Protein AF-A0A1W2FEJ7-F1 (afdb_monomer_lite)

Structure (mmCIF, N/CA/C/O backbone):
data_AF-A0A1W2FEJ7-F1
#
_entry.id   AF-A0A1W2FEJ7-F1
#
loop_
_atom_site.group_PDB
_atom_site.id
_atom_site.type_symbol
_atom_site.label_atom_id
_atom_site.label_alt_id
_atom_site.label_comp_id
_atom_site.label_asym_id
_atom_site.label_entity_id
_atom_site.label_seq_id
_atom_site.pdbx_PDB_ins_code
_atom_site.Cartn_x
_atom_site.Cartn_y
_atom_site.Cartn_z
_atom_site.occupancy
_atom_site.B_iso_or_equiv
_atom_site.auth_seq_id
_atom_site.auth_comp_id
_atom_site.auth_asym_id
_atom_site.auth_atom_id
_atom_site.pdbx_PDB_model_num
ATOM 1 N N . MET A 1 1 ? -25.384 -7.260 26.866 1.00 66.31 1 MET A N 1
ATOM 2 C CA . MET A 1 1 ? -25.060 -7.193 25.425 1.00 66.31 1 MET A CA 1
ATOM 3 C C . MET A 1 1 ? -23.623 -6.713 25.323 1.00 66.31 1 MET A C 1
ATOM 5 O O . MET A 1 1 ? -23.308 -5.765 26.032 1.00 66.31 1 MET A O 1
ATOM 9 N N . LYS A 1 2 ? -22.738 -7.399 24.589 1.00 78.44 2 LYS A N 1
ATOM 10 C CA . LYS A 1 2 ? -21.331 -6.984 24.479 1.00 78.44 2 LYS A CA 1
ATOM 11 C C . LYS A 1 2 ? -21.176 -6.026 23.298 1.00 78.44 2 LYS A C 1
ATOM 13 O O . LYS A 1 2 ? -21.747 -6.269 22.242 1.00 78.44 2 LYS A O 1
ATOM 18 N N . TRP A 1 3 ? -20.366 -4.980 23.462 1.00 79.00 3 TRP A N 1
ATOM 19 C CA . TRP A 1 3 ? -20.063 -3.994 22.411 1.00 79.00 3 TRP A CA 1
ATOM 20 C C . TRP A 1 3 ? -19.454 -4.612 21.150 1.00 79.00 3 TRP A C 1
ATOM 22 O O . TRP A 1 3 ? -19.668 -4.136 20.042 1.00 79.00 3 TRP A O 1
ATOM 32 N N . GLN A 1 4 ? -18.734 -5.717 21.330 1.00 81.38 4 GLN A N 1
ATOM 33 C CA . GLN A 1 4 ? -18.060 -6.476 20.277 1.00 81.38 4 GLN A CA 1
ATOM 34 C C . GLN A 1 4 ? -19.035 -7.130 19.289 1.00 81.38 4 GLN A C 1
ATOM 36 O O . GLN A 1 4 ? -18.656 -7.369 18.149 1.00 81.38 4 GLN A O 1
ATOM 41 N N . ASP A 1 5 ? -20.273 -7.387 19.717 1.00 84.50 5 ASP A N 1
ATOM 42 C CA . ASP A 1 5 ? -21.282 -8.075 18.907 1.00 84.50 5 ASP A CA 1
ATOM 43 C C . ASP A 1 5 ? -22.117 -7.091 18.064 1.00 84.50 5 ASP A C 1
ATOM 45 O O . ASP A 1 5 ? -22.915 -7.514 17.231 1.00 84.50 5 ASP A O 1
ATOM 49 N N . LEU A 1 6 ? -21.959 -5.779 18.286 1.00 83.88 6 LEU A N 1
ATOM 50 C CA . LEU A 1 6 ? -22.685 -4.732 17.564 1.00 83.88 6 LEU A CA 1
ATOM 51 C C . LEU A 1 6 ? -21.996 -4.377 16.247 1.00 83.88 6 LEU A C 1
ATOM 53 O O . LEU A 1 6 ? -20.760 -4.304 16.175 1.00 83.88 6 LEU A O 1
ATOM 57 N N . THR A 1 7 ? -22.807 -4.076 15.229 1.00 85.88 7 THR A N 1
ATOM 58 C CA . THR A 1 7 ? -22.316 -3.446 13.996 1.00 85.88 7 THR A CA 1
ATOM 59 C C . THR A 1 7 ? -21.805 -2.036 14.282 1.00 85.88 7 THR A C 1
ATOM 61 O O . THR A 1 7 ? -22.106 -1.458 15.329 1.00 85.88 7 THR A O 1
ATOM 64 N N . ASP A 1 8 ? -21.015 -1.476 13.365 1.00 83.94 8 ASP A N 1
ATOM 65 C CA . ASP A 1 8 ? -20.497 -0.116 13.521 1.00 83.94 8 ASP A CA 1
ATOM 66 C C . ASP A 1 8 ? -21.644 0.898 13.618 1.00 83.94 8 ASP A C 1
ATOM 68 O O . ASP A 1 8 ? -21.655 1.686 14.562 1.00 83.94 8 ASP A O 1
ATOM 72 N N . GLU A 1 9 ? -22.669 0.827 12.753 1.00 81.56 9 GLU A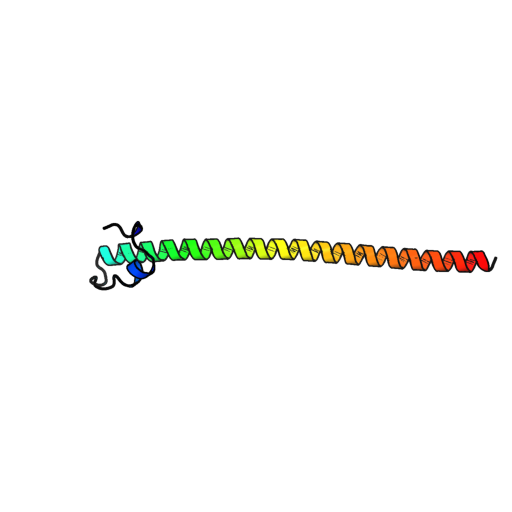 N 1
ATOM 73 C CA . GLU A 1 9 ? -23.826 1.730 12.868 1.00 81.56 9 GLU A CA 1
ATOM 74 C C . GLU A 1 9 ? -24.508 1.607 14.232 1.00 81.56 9 GLU A C 1
ATOM 76 O O . GLU A 1 9 ? -24.745 2.612 14.896 1.00 81.56 9 GLU A O 1
ATOM 81 N N . GLN A 1 10 ? -24.743 0.383 14.714 1.00 82.50 10 GLN A N 1
ATOM 82 C CA . GLN A 1 10 ? -25.383 0.167 16.012 1.00 82.50 10 GLN A CA 1
ATOM 83 C C . GLN A 1 10 ? -24.540 0.694 17.176 1.00 82.50 10 GLN A C 1
ATOM 85 O O . GLN A 1 10 ? -25.100 1.174 18.163 1.00 82.50 10 GLN A O 1
ATOM 90 N N . LEU A 1 11 ? -23.211 0.619 17.075 1.00 82.25 11 LEU A N 1
ATOM 91 C CA . LEU A 1 11 ? -22.274 1.133 18.073 1.00 82.25 11 LEU A CA 1
ATOM 92 C C . LEU A 1 11 ? -22.280 2.671 18.124 1.00 82.25 11 LEU A C 1
ATOM 94 O O . LEU A 1 11 ? -22.188 3.250 19.207 1.00 82.25 11 LEU A O 1
ATOM 98 N N . PHE A 1 12 ? -22.423 3.335 16.975 1.00 80.00 12 PHE A N 1
ATOM 99 C CA . PHE A 1 12 ? -22.514 4.796 16.896 1.00 80.00 12 PHE A CA 1
ATOM 100 C C . PHE A 1 12 ? -23.917 5.327 17.235 1.00 80.00 12 PHE A C 1
ATOM 102 O O . PHE A 1 12 ? -24.035 6.383 17.859 1.00 80.00 12 PHE A O 1
ATOM 109 N N . GLU A 1 13 ? -24.972 4.581 16.901 1.00 81.25 13 GLU A N 1
ATOM 110 C CA . GLU A 1 13 ? -26.371 4.949 17.155 1.00 81.25 13 GLU A CA 1
ATOM 111 C C . GLU A 1 13 ? -26.832 4.672 18.594 1.00 81.25 13 GLU A C 1
ATOM 113 O O . GLU A 1 13 ? -27.770 5.313 19.075 1.00 81.25 13 GLU A O 1
ATOM 118 N N . THR A 1 14 ? -26.167 3.775 19.335 1.00 70.62 14 THR A N 1
ATOM 119 C CA . THR A 1 14 ? -26.424 3.581 20.775 1.00 70.62 14 THR A CA 1
ATOM 120 C C . THR A 1 14 ? -25.883 4.770 21.580 1.00 70.62 14 THR A C 1
ATOM 122 O O . THR A 1 14 ? -24.837 4.698 22.214 1.00 70.62 14 THR A O 1
ATOM 125 N N . GLY A 1 15 ? -26.582 5.908 21.517 1.00 63.84 15 GLY 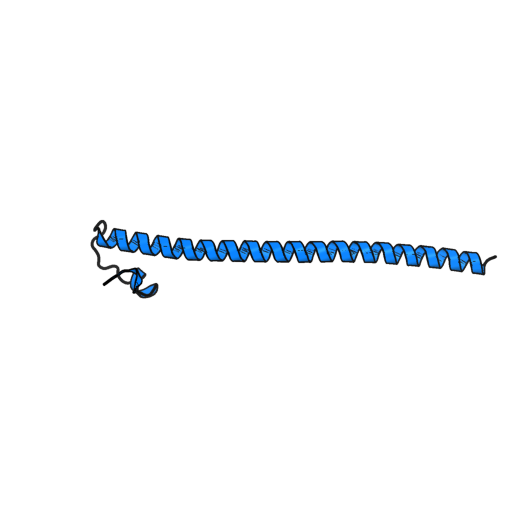A N 1
ATOM 126 C CA . GLY A 1 15 ? -26.193 7.201 22.101 1.00 63.84 15 GLY A CA 1
ATOM 127 C C . GLY A 1 15 ? -27.058 7.689 23.267 1.00 63.84 15 GLY A C 1
ATOM 128 O O . GLY A 1 15 ? -26.948 8.845 23.657 1.00 63.84 15 GLY A O 1
ATOM 129 N N . GLY A 1 16 ? -27.918 6.837 23.831 1.00 66.31 16 GLY A N 1
ATOM 130 C CA . GLY A 1 16 ? -28.816 7.191 24.944 1.00 66.31 16 GLY A CA 1
ATOM 131 C C . GLY A 1 16 ? -28.195 7.094 26.342 1.00 66.31 16 GLY A C 1
ATOM 132 O O . GLY A 1 16 ? -28.912 7.137 27.339 1.00 66.31 16 GLY A O 1
ATOM 133 N N . GLU A 1 17 ? -26.884 6.888 26.434 1.00 76.81 17 GLU A N 1
ATOM 134 C CA . GLU A 1 17 ? -26.189 6.663 27.700 1.00 76.81 17 GLU A CA 1
ATOM 135 C C . GLU A 1 17 ? -25.793 7.984 28.351 1.00 76.81 17 GLU A C 1
ATOM 137 O O . GLU A 1 17 ? -25.399 8.931 27.672 1.00 76.81 17 GLU A O 1
ATOM 142 N N . GLN A 1 18 ? -25.864 8.045 29.683 1.00 76.25 18 GLN A N 1
ATOM 143 C CA . GLN A 1 18 ? -25.435 9.236 30.404 1.00 76.25 18 GLN A CA 1
ATOM 144 C C . GLN A 1 18 ? -23.938 9.490 30.130 1.00 76.25 18 GLN A C 1
ATOM 146 O O . GLN A 1 18 ? -23.122 8.582 30.358 1.00 76.25 18 GLN A O 1
ATOM 151 N N . PRO A 1 19 ? -23.560 10.695 29.663 1.00 76.62 19 PRO A N 1
ATOM 152 C CA . PRO A 1 19 ? -22.165 11.049 29.433 1.00 76.62 19 PRO A CA 1
ATOM 153 C C . PRO A 1 19 ? -21.331 10.838 30.700 1.00 76.62 19 PRO A C 1
ATOM 155 O O . PRO A 1 19 ? -21.746 11.223 31.792 1.00 76.62 19 PRO A O 1
ATOM 158 N N . GLY A 1 20 ? -20.167 10.201 30.562 1.00 78.75 20 GLY A N 1
ATOM 159 C CA . GLY A 1 20 ? -19.277 9.897 31.689 1.00 78.75 20 GLY A CA 1
ATOM 160 C C . GLY A 1 20 ? -19.659 8.657 32.506 1.00 78.75 20 GLY A C 1
ATOM 161 O O . GLY A 1 20 ? -18.954 8.315 33.453 1.00 78.75 20 GLY A O 1
ATOM 162 N N . SER A 1 21 ? -20.732 7.949 32.143 1.00 85.00 21 SER A N 1
ATOM 163 C CA . SER A 1 21 ? -20.999 6.620 32.698 1.00 85.00 21 SER A CA 1
ATOM 164 C C . SER A 1 21 ? -19.948 5.606 32.232 1.00 85.00 21 SER A C 1
ATOM 166 O O . SER A 1 21 ? -19.378 5.723 31.145 1.00 85.00 21 SER A O 1
ATOM 168 N N . GLN A 1 22 ? -19.725 4.562 33.036 1.00 85.75 22 GLN A N 1
ATOM 169 C CA . GLN A 1 22 ? -18.810 3.464 32.695 1.00 85.75 22 GLN A CA 1
ATOM 170 C C . GLN A 1 22 ? -19.142 2.840 31.332 1.00 85.75 22 GLN A C 1
ATOM 172 O O . GLN A 1 22 ? -18.256 2.510 30.550 1.00 85.75 22 GLN A O 1
ATOM 177 N N . ARG A 1 23 ? -20.434 2.761 31.021 1.00 83.56 23 ARG A N 1
ATOM 178 C CA . ARG A 1 23 ? -20.951 2.209 29.777 1.00 83.56 23 ARG A CA 1
ATOM 179 C C . ARG A 1 23 ? -20.581 3.068 28.553 1.00 83.56 23 ARG A C 1
ATOM 181 O O . ARG A 1 23 ? -20.083 2.534 27.562 1.00 83.56 23 ARG A O 1
ATOM 188 N N . SER A 1 24 ? -20.656 4.395 28.693 1.00 84.06 24 SER A N 1
ATOM 189 C CA . SER A 1 24 ? -20.208 5.339 27.661 1.00 84.06 24 SER A CA 1
ATOM 190 C C . SER A 1 24 ? -18.703 5.232 27.407 1.00 84.06 24 SER A C 1
ATOM 192 O O . SER A 1 24 ? -18.268 5.366 26.263 1.00 84.06 24 SER A O 1
ATOM 194 N N . TYR A 1 25 ? -17.910 5.003 28.458 1.00 86.69 25 TYR A N 1
ATOM 195 C CA . TYR A 1 25 ? -16.460 4.840 28.342 1.00 86.69 25 TYR A CA 1
ATOM 196 C C . TYR A 1 25 ? -16.092 3.556 27.591 1.00 86.69 25 TYR A C 1
ATOM 198 O O . TYR A 1 25 ? -15.251 3.579 26.696 1.00 86.69 25 TYR A O 1
ATOM 206 N N . GLU A 1 26 ? -16.757 2.442 27.904 1.00 87.69 26 GLU A N 1
ATOM 207 C CA . GLU A 1 26 ? -16.553 1.168 27.204 1.00 87.69 26 GLU A CA 1
ATOM 208 C C . GLU A 1 26 ? -16.889 1.269 25.712 1.00 87.69 26 GLU A C 1
ATOM 210 O O . GLU A 1 26 ? -16.124 0.782 24.876 1.00 87.69 26 GLU A O 1
ATOM 215 N N . ARG A 1 27 ? -17.988 1.952 25.370 1.00 86.62 27 ARG A N 1
ATOM 216 C CA . ARG A 1 27 ? -18.370 2.222 23.979 1.00 86.62 27 ARG A CA 1
ATOM 217 C C . ARG A 1 27 ? -17.306 3.045 23.255 1.00 86.62 27 ARG A C 1
ATOM 219 O O . ARG A 1 27 ? -16.899 2.690 22.153 1.00 86.62 27 ARG A O 1
ATOM 226 N N . GLU A 1 28 ? -16.834 4.128 23.869 1.00 87.75 28 GLU A N 1
ATOM 227 C CA . GLU A 1 28 ? -15.806 4.987 23.274 1.00 87.75 28 GLU A CA 1
ATOM 228 C C . GLU A 1 28 ? -14.491 4.229 23.046 1.00 87.75 28 GLU A C 1
ATOM 230 O O . GLU A 1 28 ? -13.839 4.391 22.013 1.00 87.75 28 GLU A O 1
ATOM 235 N N . LEU A 1 29 ? -14.112 3.364 23.984 1.00 89.56 29 LEU A N 1
ATOM 236 C CA . LEU A 1 29 ? -12.899 2.562 23.886 1.00 89.56 29 LEU A CA 1
ATOM 237 C C . LEU A 1 29 ? -12.995 1.531 22.752 1.00 89.56 29 LEU A C 1
ATOM 239 O O . LEU A 1 29 ? -12.032 1.353 22.003 1.00 89.56 29 LEU A O 1
ATOM 243 N N . GLU A 1 30 ? -14.162 0.910 22.568 1.00 88.94 30 GLU A N 1
ATOM 244 C CA . GLU A 1 30 ? -14.418 0.008 21.441 1.00 88.94 30 GLU A CA 1
ATOM 245 C C . GLU A 1 30 ? -14.420 0.759 20.099 1.00 88.94 30 GLU A C 1
ATOM 247 O O . GLU A 1 30 ? -13.789 0.296 19.148 1.00 88.94 30 GLU A O 1
ATOM 252 N N . ILE A 1 31 ? -15.024 1.953 20.028 1.00 89.12 31 ILE A N 1
ATOM 253 C CA . ILE A 1 31 ? -14.958 2.818 18.837 1.00 89.12 31 ILE A CA 1
ATOM 254 C C . ILE A 1 31 ? -13.498 3.121 18.485 1.00 89.12 31 ILE A C 1
ATOM 256 O O . ILE A 1 31 ? -13.068 2.879 17.358 1.00 89.12 31 ILE A O 1
ATOM 260 N N . ARG A 1 32 ? -12.697 3.583 19.454 1.00 90.25 32 ARG A N 1
ATOM 261 C CA . ARG A 1 32 ? -11.272 3.884 19.237 1.00 90.25 32 ARG A CA 1
ATOM 262 C C . ARG A 1 32 ? -10.493 2.657 18.779 1.00 90.25 32 ARG A C 1
ATOM 264 O O . ARG A 1 32 ? -9.639 2.770 17.903 1.00 90.25 32 ARG A O 1
ATOM 271 N N . ARG A 1 33 ? -10.786 1.482 19.342 1.00 91.06 33 ARG A N 1
ATOM 272 C CA . ARG A 1 33 ? -10.157 0.224 18.929 1.00 91.06 33 ARG A CA 1
ATOM 273 C C . ARG A 1 33 ? -10.451 -0.085 17.461 1.00 91.06 33 ARG A C 1
ATOM 275 O O . ARG A 1 33 ? -9.526 -0.438 16.730 1.00 91.06 33 ARG A O 1
ATOM 282 N N . ARG A 1 34 ? -11.707 0.043 17.026 1.00 90.69 34 ARG A N 1
ATOM 283 C CA . ARG A 1 34 ? -12.102 -0.212 15.632 1.00 90.69 34 ARG A CA 1
ATOM 284 C C . ARG A 1 34 ? -11.473 0.801 14.678 1.00 90.69 34 ARG A C 1
ATOM 286 O O . ARG A 1 34 ? -10.887 0.385 13.679 1.00 90.69 34 ARG A O 1
ATOM 293 N N . SER A 1 35 ? -11.480 2.086 15.034 1.00 91.50 35 SER A N 1
ATOM 294 C CA . SER A 1 35 ? -10.805 3.135 14.261 1.00 91.50 35 SER A CA 1
ATOM 295 C C . SER A 1 35 ? -9.311 2.856 14.108 1.00 91.50 35 SER A C 1
ATOM 297 O O . SER A 1 35 ? -8.800 2.881 12.995 1.00 91.50 35 SER A O 1
ATOM 299 N N . TYR A 1 36 ? -8.624 2.482 15.191 1.00 93.56 36 TYR A N 1
ATOM 300 C CA . TYR A 1 36 ? -7.202 2.142 15.141 1.00 93.56 36 TYR A CA 1
ATOM 301 C C . TYR A 1 36 ? -6.909 0.956 14.211 1.00 93.56 36 TYR A C 1
ATOM 303 O O . TYR A 1 36 ? -5.950 0.981 13.442 1.00 93.56 36 TYR A O 1
ATOM 311 N N . VAL A 1 37 ? -7.735 -0.095 14.250 1.00 93.38 37 VAL A N 1
ATOM 312 C CA . VAL A 1 37 ? -7.576 -1.247 13.346 1.00 93.38 37 VAL A CA 1
ATOM 313 C C . VAL A 1 37 ? -7.772 -0.831 11.888 1.00 93.38 37 VAL A C 1
ATOM 315 O O . VAL A 1 37 ? -7.041 -1.305 11.017 1.00 93.38 37 VAL A O 1
ATOM 318 N N . LEU A 1 38 ? -8.733 0.051 11.618 1.00 92.62 38 LEU A N 1
ATOM 319 C CA . LEU A 1 38 ? -8.999 0.556 10.277 1.00 92.62 38 LEU A CA 1
ATOM 320 C C . LEU A 1 38 ? -7.843 1.429 9.771 1.00 92.62 38 LEU A C 1
ATOM 322 O O . LEU A 1 38 ? -7.327 1.176 8.685 1.00 92.62 38 LEU A O 1
ATOM 326 N N . GLU A 1 39 ? -7.369 2.377 10.579 1.00 92.69 39 GLU A N 1
ATOM 327 C CA . GLU A 1 39 ? -6.203 3.215 10.273 1.00 92.69 39 GLU A CA 1
ATOM 328 C C . GLU A 1 39 ? -4.947 2.379 10.031 1.00 92.69 39 GLU A C 1
ATOM 330 O O . GLU A 1 39 ? -4.228 2.607 9.059 1.00 92.69 39 GLU A O 1
ATOM 335 N N . LYS A 1 40 ? -4.711 1.357 10.862 1.00 94.69 40 LYS A N 1
ATOM 336 C CA . LYS A 1 40 ? -3.594 0.429 10.682 1.00 94.69 40 LYS A CA 1
ATOM 337 C C . LYS A 1 40 ? -3.666 -0.277 9.326 1.00 94.69 40 LYS A C 1
ATOM 339 O O . LYS A 1 40 ? -2.670 -0.300 8.610 1.00 94.69 40 LYS A O 1
ATOM 344 N N . ARG A 1 41 ? -4.831 -0.817 8.953 1.00 94.50 41 ARG A N 1
ATOM 345 C CA . ARG A 1 41 ? -5.020 -1.489 7.653 1.00 94.50 41 ARG A CA 1
ATOM 346 C C . ARG A 1 41 ? -4.806 -0.535 6.481 1.00 94.50 41 ARG A C 1
ATOM 348 O O . ARG A 1 41 ? -4.205 -0.919 5.484 1.00 94.50 41 ARG A O 1
ATOM 355 N N . VAL A 1 42 ? -5.277 0.705 6.602 1.00 95.00 42 VAL A N 1
ATOM 356 C CA . VAL A 1 42 ? -5.062 1.740 5.583 1.00 95.00 42 VAL A CA 1
ATOM 357 C C . VAL A 1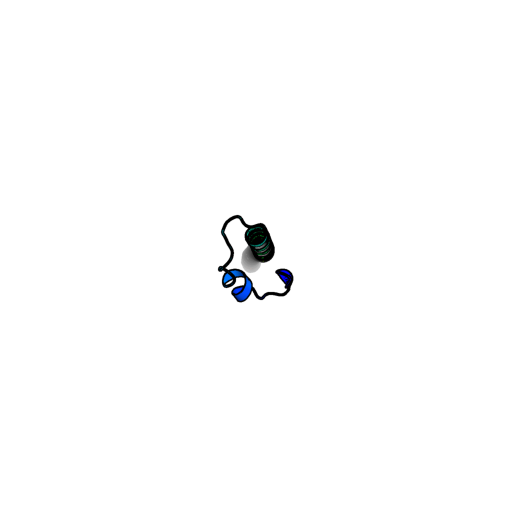 42 ? -3.574 2.066 5.451 1.00 95.00 42 VAL A C 1
ATOM 359 O O . VAL A 1 42 ? -3.067 2.123 4.334 1.00 95.00 42 VAL A O 1
ATOM 362 N N . ALA A 1 43 ? -2.861 2.234 6.565 1.00 93.88 43 ALA A N 1
ATOM 363 C CA . ALA A 1 43 ? -1.425 2.494 6.554 1.00 93.88 43 ALA A CA 1
ATOM 364 C C . ALA A 1 43 ? -0.633 1.328 5.936 1.00 93.88 43 ALA A C 1
ATOM 366 O O . ALA A 1 43 ? 0.234 1.557 5.096 1.00 93.88 43 ALA A O 1
ATOM 367 N N . GLU A 1 44 ? -0.961 0.083 6.290 1.00 95.19 44 GLU A N 1
ATOM 368 C CA . GLU A 1 44 ? -0.354 -1.117 5.696 1.00 95.19 44 GLU A CA 1
ATOM 369 C C . GLU A 1 44 ? -0.580 -1.168 4.176 1.00 95.19 44 GLU A C 1
ATOM 371 O O . GLU A 1 44 ? 0.377 -1.345 3.421 1.00 95.19 44 GLU A O 1
ATOM 376 N N . ALA A 1 45 ? -1.808 -0.909 3.715 1.00 93.38 45 ALA A N 1
ATOM 377 C CA . ALA A 1 45 ? -2.128 -0.860 2.288 1.00 93.38 45 ALA A CA 1
ATOM 378 C C . ALA A 1 45 ? -1.377 0.264 1.549 1.00 93.38 45 ALA A C 1
ATOM 380 O O . ALA A 1 45 ? -0.923 0.075 0.420 1.00 93.38 45 ALA A O 1
ATOM 381 N N . GLN A 1 46 ? -1.206 1.432 2.175 1.00 92.62 46 GLN A N 1
ATOM 382 C CA . GLN A 1 46 ? -0.426 2.532 1.599 1.00 92.62 46 GLN A CA 1
ATOM 383 C C . GLN A 1 46 ? 1.065 2.196 1.500 1.00 92.62 46 GLN A C 1
ATOM 385 O O . GLN A 1 46 ? 1.695 2.527 0.496 1.00 92.62 46 GLN A O 1
ATOM 390 N N . ILE A 1 47 ? 1.630 1.519 2.503 1.00 93.75 47 ILE A N 1
ATOM 391 C CA . ILE A 1 47 ? 3.024 1.054 2.474 1.00 93.75 47 ILE A CA 1
ATOM 392 C C . ILE A 1 47 ? 3.218 0.039 1.344 1.00 93.75 47 ILE A C 1
ATOM 394 O O . ILE A 1 47 ? 4.181 0.139 0.585 1.00 93.75 47 ILE A O 1
ATOM 398 N N . GLU A 1 48 ? 2.299 -0.915 1.192 1.00 93.19 48 GLU A N 1
ATOM 399 C CA . GLU A 1 48 ? 2.349 -1.898 0.108 1.00 93.19 48 GLU A CA 1
ATOM 400 C C . GLU A 1 48 ? 2.249 -1.230 -1.271 1.00 93.19 48 GLU A C 1
ATOM 402 O O . GLU A 1 48 ? 3.063 -1.502 -2.161 1.00 93.19 48 GLU A O 1
ATOM 407 N N . ALA A 1 49 ? 1.327 -0.276 -1.430 1.00 90.19 49 ALA A N 1
ATOM 408 C CA . ALA A 1 49 ? 1.209 0.522 -2.643 1.00 90.19 49 ALA A CA 1
ATOM 409 C C . ALA A 1 49 ? 2.505 1.296 -2.942 1.00 90.19 49 ALA A C 1
ATOM 411 O O . ALA A 1 49 ? 3.010 1.228 -4.063 1.00 90.19 49 ALA A O 1
ATOM 412 N N . ALA A 1 50 ? 3.099 1.962 -1.949 1.00 89.44 50 ALA A N 1
ATOM 413 C CA . ALA A 1 50 ? 4.359 2.685 -2.113 1.00 89.44 50 ALA A CA 1
ATOM 414 C C . ALA A 1 50 ? 5.518 1.752 -2.506 1.00 89.44 50 ALA A C 1
ATOM 416 O O . ALA A 1 50 ? 6.297 2.076 -3.405 1.00 89.44 50 ALA A O 1
ATOM 417 N N . ASN A 1 51 ? 5.606 0.567 -1.898 1.00 93.00 51 ASN A N 1
ATOM 418 C CA . ASN A 1 51 ? 6.618 -0.433 -2.240 1.00 93.00 51 ASN A CA 1
ATOM 419 C C . ASN A 1 51 ? 6.462 -0.926 -3.685 1.00 93.00 51 ASN A C 1
ATOM 421 O O . ASN A 1 51 ? 7.445 -0.994 -4.426 1.00 93.00 51 ASN A O 1
ATOM 425 N N . SER A 1 52 ? 5.233 -1.216 -4.123 1.00 87.88 52 SER A N 1
ATOM 426 C CA . SER A 1 52 ? 4.977 -1.613 -5.514 1.00 87.88 52 SER A CA 1
ATOM 427 C C . SER A 1 52 ? 5.343 -0.507 -6.514 1.00 87.88 52 SER A C 1
ATOM 429 O O . SER A 1 52 ? 5.955 -0.786 -7.546 1.00 87.88 52 SER A O 1
ATOM 431 N N . GLN A 1 53 ? 5.067 0.758 -6.181 1.00 86.62 53 GLN A N 1
ATOM 432 C CA . GLN A 1 53 ? 5.455 1.908 -6.998 1.00 86.62 53 GLN A CA 1
ATOM 433 C C . GLN A 1 53 ? 6.975 2.072 -7.080 1.00 86.62 53 GLN A C 1
ATOM 435 O O . GLN A 1 53 ? 7.495 2.322 -8.165 1.00 86.62 53 GLN A O 1
ATOM 440 N N . GLN A 1 54 ? 7.705 1.879 -5.976 1.00 90.44 54 GLN A N 1
ATOM 441 C CA . GLN A 1 54 ? 9.171 1.896 -6.000 1.00 90.44 54 GLN A CA 1
ATOM 442 C C . GLN A 1 54 ? 9.738 0.785 -6.889 1.00 90.44 54 GLN A C 1
ATOM 444 O O . GLN A 1 54 ? 10.647 1.035 -7.681 1.00 90.44 54 GLN A O 1
ATOM 449 N N . LEU A 1 55 ? 9.193 -0.432 -6.809 1.00 89.19 55 LEU A N 1
ATOM 450 C CA . LEU A 1 55 ? 9.611 -1.539 -7.673 1.00 89.19 55 LEU A CA 1
ATOM 451 C C . LEU A 1 55 ? 9.344 -1.235 -9.154 1.00 89.19 55 LEU A C 1
ATOM 453 O O . LEU A 1 55 ? 10.223 -1.449 -9.991 1.00 89.19 55 LEU A O 1
ATOM 457 N N . ALA A 1 56 ? 8.173 -0.683 -9.475 1.00 83.44 56 ALA A N 1
ATOM 458 C CA . ALA A 1 56 ? 7.829 -0.271 -10.834 1.00 83.44 56 ALA A CA 1
ATOM 459 C C . ALA A 1 56 ? 8.738 0.862 -11.347 1.00 83.44 56 ALA A C 1
ATOM 461 O O . ALA A 1 56 ? 9.210 0.821 -12.487 1.00 83.44 56 ALA A O 1
ATOM 462 N N . ALA A 1 57 ? 9.046 1.847 -10.500 1.00 84.81 57 ALA A N 1
ATOM 463 C CA . ALA A 1 57 ? 9.975 2.923 -10.824 1.00 84.81 57 ALA A CA 1
ATOM 464 C C . ALA A 1 57 ? 11.386 2.377 -11.091 1.00 84.81 57 ALA A C 1
ATOM 466 O O . ALA A 1 57 ? 11.984 2.696 -12.118 1.00 84.81 57 ALA A O 1
ATOM 467 N N . ASN A 1 58 ? 11.889 1.478 -10.242 1.00 88.06 58 ASN A N 1
ATOM 468 C CA . ASN A 1 58 ? 13.189 0.829 -10.428 1.00 88.06 58 ASN A CA 1
ATOM 469 C C . ASN A 1 58 ? 13.246 0.006 -11.724 1.00 88.06 58 ASN A C 1
ATOM 471 O O . ASN A 1 58 ? 14.245 0.050 -12.445 1.00 88.06 58 ASN A O 1
ATOM 475 N N . ALA A 1 59 ? 12.171 -0.714 -12.059 1.00 84.38 59 ALA A N 1
ATOM 476 C CA . ALA A 1 59 ? 12.068 -1.442 -13.322 1.00 84.38 59 ALA A CA 1
ATOM 477 C C . ALA A 1 59 ? 12.087 -0.495 -14.533 1.00 84.38 59 ALA A C 1
ATOM 479 O O . ALA A 1 59 ? 12.759 -0.774 -15.530 1.00 84.38 59 ALA A O 1
ATOM 480 N N . THR A 1 60 ? 11.415 0.652 -14.427 1.00 87.00 60 THR A N 1
ATOM 481 C CA . THR A 1 60 ? 11.408 1.693 -15.462 1.00 87.00 60 THR A CA 1
ATOM 482 C C . THR A 1 60 ? 12.800 2.286 -15.656 1.00 87.00 60 THR A C 1
ATOM 484 O O . THR A 1 60 ? 13.281 2.350 -16.786 1.00 87.00 60 THR A O 1
ATOM 487 N N . VAL A 1 61 ? 13.492 2.641 -14.567 1.00 87.62 61 VAL A N 1
ATOM 488 C CA . VAL A 1 61 ? 14.870 3.159 -14.612 1.00 87.62 61 VAL A CA 1
ATOM 489 C C . VAL A 1 61 ? 15.805 2.143 -15.261 1.00 87.62 61 VAL A C 1
ATOM 491 O O . VAL A 1 61 ? 16.537 2.483 -16.187 1.00 87.62 61 VAL A O 1
ATOM 494 N N . ARG A 1 62 ? 15.741 0.874 -14.842 1.00 86.44 62 ARG A N 1
ATOM 495 C CA . ARG A 1 62 ? 16.578 -0.188 -15.413 1.00 86.44 62 ARG A CA 1
ATOM 496 C C . ARG A 1 62 ? 16.314 -0.381 -16.905 1.00 86.44 62 ARG A C 1
ATOM 498 O O . ARG A 1 62 ? 17.259 -0.548 -17.672 1.00 86.44 62 ARG A O 1
ATOM 505 N N . THR A 1 63 ? 15.048 -0.347 -17.313 1.00 86.00 63 THR A N 1
ATOM 506 C CA . THR A 1 63 ? 14.658 -0.449 -18.726 1.00 86.00 63 THR A CA 1
ATOM 507 C C . THR A 1 63 ? 15.198 0.735 -19.522 1.00 86.00 63 THR A C 1
ATOM 509 O O . THR A 1 63 ? 15.802 0.537 -20.570 1.00 86.00 63 THR A O 1
ATOM 512 N N . ALA A 1 64 ? 15.071 1.957 -18.998 1.00 84.69 64 ALA A N 1
ATOM 513 C CA . ALA A 1 64 ? 15.618 3.153 -19.630 1.00 84.69 64 ALA A CA 1
ATOM 514 C C . ALA A 1 64 ? 17.147 3.075 -19.796 1.00 84.69 64 ALA A C 1
ATOM 516 O O . ALA A 1 64 ? 17.662 3.401 -20.866 1.00 84.69 64 ALA A O 1
ATOM 517 N N . SER A 1 65 ? 17.874 2.581 -18.785 1.00 90.75 65 SER A N 1
ATOM 518 C CA . SER A 1 65 ? 19.322 2.360 -18.886 1.00 90.75 65 SER A CA 1
ATOM 519 C C . SER A 1 65 ? 19.679 1.356 -19.985 1.00 90.75 65 SER A C 1
ATOM 521 O O . SER A 1 65 ? 20.577 1.624 -20.780 1.00 90.75 65 SER A O 1
ATOM 523 N N . TRP A 1 66 ? 18.964 0.229 -20.080 1.00 86.31 66 TRP A N 1
ATOM 524 C CA . TRP A 1 66 ? 19.173 -0.749 -21.155 1.00 86.31 66 TRP A CA 1
ATOM 525 C C . TRP A 1 66 ? 18.919 -0.156 -22.537 1.00 86.31 66 TRP A C 1
ATOM 527 O O . TRP A 1 66 ? 19.750 -0.326 -23.426 1.00 86.31 66 TRP A O 1
ATOM 537 N N . THR A 1 67 ? 17.832 0.597 -22.701 1.00 90.00 67 THR A N 1
ATOM 538 C CA . THR A 1 67 ? 17.528 1.293 -23.956 1.00 90.00 67 THR A CA 1
ATOM 539 C C . THR A 1 67 ? 18.658 2.240 -24.358 1.00 90.00 67 THR A C 1
ATOM 541 O O . THR A 1 67 ? 19.058 2.254 -25.522 1.00 90.00 67 THR A O 1
ATOM 544 N N . MET A 1 68 ? 19.225 2.988 -23.405 1.00 90.50 68 MET A N 1
ATOM 545 C CA . MET A 1 68 ? 20.363 3.873 -23.663 1.00 90.50 68 MET A CA 1
ATOM 546 C C . MET A 1 68 ? 21.599 3.094 -24.139 1.00 90.50 68 MET A C 1
ATOM 548 O O . MET A 1 68 ? 22.223 3.482 -25.128 1.00 90.50 68 MET A O 1
ATOM 552 N N . TYR A 1 69 ? 21.940 1.979 -23.483 1.00 88.19 69 TYR A N 1
ATOM 553 C CA . TYR A 1 69 ? 23.070 1.140 -23.897 1.00 88.19 69 TYR A CA 1
ATOM 554 C C . TYR A 1 69 ? 22.865 0.528 -25.284 1.00 88.19 69 TYR A C 1
ATOM 556 O O . TYR A 1 69 ? 23.785 0.546 -26.101 1.00 88.19 69 TYR A O 1
ATOM 564 N N . SER A 1 70 ? 21.664 0.0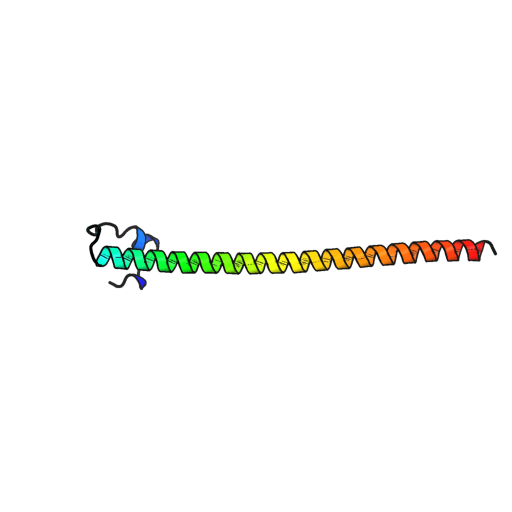28 -25.579 1.00 86.75 70 SER A N 1
ATOM 565 C CA . SER A 1 70 ? 21.331 -0.508 -26.900 1.00 86.75 70 SER A CA 1
ATOM 566 C C . SER A 1 70 ? 21.421 0.563 -27.985 1.00 86.75 70 SER A C 1
ATOM 568 O O . SER A 1 70 ? 21.992 0.305 -29.041 1.00 86.75 70 SER A O 1
ATOM 570 N N . ALA A 1 71 ? 20.930 1.778 -27.724 1.00 88.25 71 ALA A N 1
ATOM 571 C CA . ALA A 1 71 ? 21.048 2.892 -28.662 1.00 88.25 71 ALA A CA 1
ATOM 572 C C . ALA A 1 71 ? 22.517 3.234 -28.961 1.00 88.25 71 ALA A C 1
ATOM 574 O O . ALA A 1 71 ? 22.884 3.433 -30.119 1.00 88.25 71 ALA A O 1
ATOM 575 N N . LEU A 1 72 ? 23.375 3.236 -27.936 1.00 90.62 72 LEU A N 1
ATOM 576 C CA . LEU A 1 72 ? 24.806 3.484 -28.102 1.00 90.62 72 LEU A CA 1
ATOM 577 C C . LEU A 1 72 ? 25.495 2.361 -28.895 1.00 90.62 72 LEU A C 1
ATOM 579 O O . LEU A 1 72 ? 26.296 2.641 -29.783 1.00 90.62 72 LEU A O 1
ATOM 583 N N . ALA A 1 73 ? 25.149 1.100 -28.629 1.00 89.56 73 ALA A N 1
ATOM 584 C CA . ALA A 1 73 ? 25.669 -0.044 -29.376 1.00 89.56 73 ALA A CA 1
ATOM 585 C C . ALA A 1 73 ? 25.281 0.019 -30.863 1.00 89.56 73 ALA A C 1
ATOM 587 O O . ALA A 1 73 ? 26.128 -0.199 -31.731 1.00 89.56 73 ALA A O 1
ATOM 588 N N . VAL A 1 74 ? 24.029 0.383 -31.162 1.00 92.06 74 VAL A N 1
ATOM 589 C CA . VAL A 1 74 ? 23.574 0.605 -32.540 1.00 92.06 74 VAL A CA 1
ATOM 590 C C . VAL A 1 74 ? 24.371 1.738 -33.185 1.00 92.06 74 VAL A C 1
ATOM 592 O O . VAL A 1 74 ? 24.896 1.54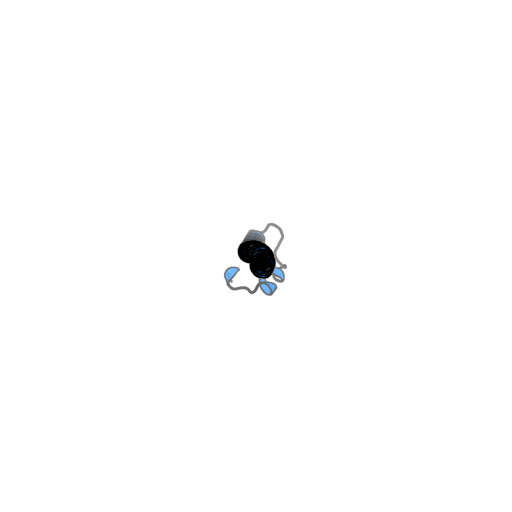9 -34.280 1.00 92.06 74 VAL A O 1
ATOM 595 N N . ALA A 1 75 ? 24.546 2.873 -32.505 1.00 88.75 75 ALA A N 1
ATOM 596 C CA . ALA A 1 75 ? 25.322 3.993 -33.037 1.00 88.75 75 ALA A CA 1
ATOM 597 C C . ALA A 1 75 ? 26.767 3.590 -33.386 1.00 88.75 75 ALA A C 1
ATOM 599 O O . ALA A 1 75 ? 27.239 3.881 -34.484 1.00 88.75 75 ALA A O 1
ATOM 600 N N . VAL A 1 76 ? 27.446 2.855 -32.499 1.00 92.50 76 VAL A N 1
ATOM 601 C CA . VAL A 1 76 ? 28.801 2.336 -32.757 1.00 92.50 76 VAL A CA 1
ATOM 602 C C . VAL A 1 76 ? 28.805 1.361 -33.936 1.00 92.50 76 VAL A C 1
ATOM 604 O O . VAL A 1 76 ? 29.675 1.457 -34.800 1.00 92.50 76 VAL A O 1
ATOM 607 N N . SER A 1 77 ? 27.824 0.457 -34.023 1.00 91.75 77 SER A N 1
ATOM 608 C CA . SER A 1 77 ? 27.736 -0.502 -35.132 1.00 91.75 77 SER A CA 1
ATOM 609 C C . SER A 1 77 ? 27.579 0.183 -36.492 1.00 91.75 77 SER A C 1
ATOM 611 O O . SER A 1 77 ? 28.224 -0.222 -37.456 1.00 91.75 77 SER A O 1
ATOM 613 N N . VAL A 1 78 ? 26.796 1.267 -36.556 1.00 91.25 78 VAL A N 1
ATOM 614 C CA . VAL A 1 78 ? 26.624 2.069 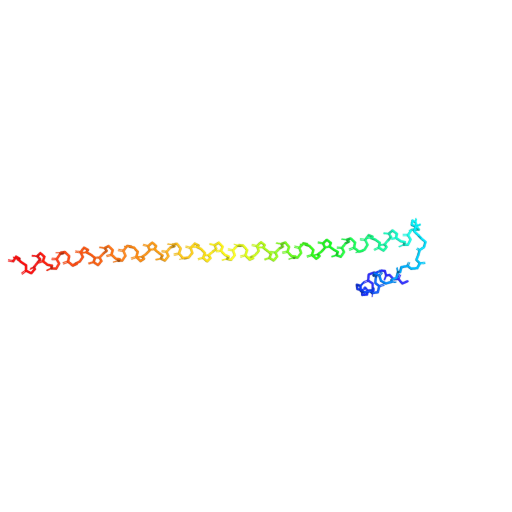-37.774 1.00 91.25 78 VAL A CA 1
ATOM 615 C C . VAL A 1 78 ? 27.944 2.721 -38.173 1.00 91.25 78 VAL A C 1
ATOM 617 O O . VAL A 1 78 ? 28.321 2.652 -39.338 1.00 91.25 78 VAL A O 1
ATOM 620 N N . VAL A 1 79 ? 28.687 3.296 -37.220 1.00 91.81 79 VAL A N 1
ATOM 621 C CA . VAL A 1 79 ? 30.001 3.900 -37.500 1.00 91.81 79 VAL A CA 1
ATOM 622 C C . VAL A 1 79 ? 30.975 2.866 -38.064 1.00 91.81 79 VAL A C 1
ATOM 624 O O . VAL A 1 79 ? 31.601 3.117 -39.091 1.00 91.81 79 VAL A O 1
ATOM 627 N N . VAL A 1 80 ? 31.076 1.689 -37.439 1.00 92.69 80 VAL A N 1
ATOM 628 C CA . VAL A 1 80 ? 31.960 0.610 -37.912 1.00 92.69 80 VAL A CA 1
ATOM 629 C C . VAL A 1 80 ? 31.556 0.135 -39.307 1.00 92.69 80 VAL A C 1
ATOM 631 O O . VAL A 1 80 ? 32.421 -0.028 -40.163 1.00 92.69 80 VAL A O 1
ATOM 634 N N . ALA A 1 81 ? 30.257 -0.044 -39.562 1.00 92.12 81 ALA A N 1
ATOM 635 C CA . ALA A 1 81 ? 29.756 -0.459 -40.869 1.00 92.12 81 ALA A CA 1
ATOM 636 C C . ALA A 1 81 ? 30.081 0.566 -41.967 1.00 92.12 81 ALA A C 1
ATOM 638 O O . ALA A 1 81 ? 30.503 0.180 -43.053 1.00 92.12 81 ALA A O 1
ATOM 639 N N . VAL A 1 82 ? 29.935 1.864 -41.680 1.00 91.94 82 VAL A N 1
ATOM 640 C CA . VAL A 1 82 ? 30.273 2.938 -42.627 1.00 91.94 82 VAL A CA 1
ATOM 641 C C . VAL A 1 82 ? 31.774 2.971 -42.911 1.00 91.94 82 VAL A C 1
ATOM 643 O O . VAL A 1 82 ? 32.162 3.051 -44.071 1.00 91.94 82 VAL A O 1
ATOM 646 N N . VAL A 1 83 ? 32.625 2.864 -41.886 1.00 91.44 83 VAL A N 1
ATOM 647 C CA . VAL A 1 83 ? 34.086 2.825 -42.079 1.00 91.44 83 VAL A CA 1
ATOM 648 C C . VAL A 1 83 ? 34.503 1.591 -42.879 1.00 91.44 83 VAL A C 1
ATOM 650 O O . VAL A 1 83 ? 35.295 1.716 -43.806 1.00 91.44 83 VAL A O 1
ATOM 653 N N . GLY A 1 84 ? 33.941 0.421 -42.570 1.00 89.31 84 GLY A N 1
ATOM 654 C CA . GLY A 1 84 ? 34.229 -0.820 -43.292 1.00 89.31 84 GLY A CA 1
ATOM 655 C C . GLY A 1 84 ? 33.737 -0.834 -44.743 1.00 89.31 84 GLY A C 1
ATOM 656 O O . GLY A 1 84 ? 34.287 -1.569 -45.548 1.00 89.31 84 GLY A O 1
ATOM 657 N N . LEU A 1 85 ? 32.729 -0.027 -45.087 1.00 89.19 85 LEU A N 1
ATOM 658 C CA . LEU A 1 85 ? 32.281 0.184 -46.470 1.00 89.19 85 LEU A CA 1
ATOM 659 C C . LEU A 1 85 ? 33.170 1.162 -47.255 1.00 89.19 85 LEU A C 1
ATOM 661 O O . LEU A 1 85 ? 33.136 1.150 -48.483 1.00 89.19 85 LEU A O 1
ATOM 665 N N . LEU A 1 86 ? 33.894 2.046 -46.562 1.00 83.38 86 LEU A N 1
ATOM 666 C CA . LEU A 1 86 ? 34.719 3.100 -47.163 1.00 83.38 86 LEU A CA 1
ATOM 667 C C . LEU A 1 86 ? 36.205 2.723 -47.300 1.00 83.38 86 LEU A C 1
ATOM 669 O O . LEU A 1 86 ? 36.937 3.456 -47.969 1.00 83.38 86 LEU A O 1
ATOM 673 N N . MET A 1 87 ? 36.647 1.632 -46.667 1.00 70.88 87 MET A N 1
ATOM 674 C CA . MET A 1 87 ? 37.972 1.016 -46.852 1.00 70.88 87 MET A CA 1
ATOM 675 C C . MET A 1 87 ? 37.927 -0.078 -47.914 1.00 70.88 87 MET A C 1
ATOM 677 O O . MET A 1 87 ? 38.911 -0.164 -48.680 1.00 70.88 87 MET A O 1
#

Radius of gyration: 31.3 Å; chains: 1; bounding box: 67×19×80 Å

pLDDT: mean 86.74, std 6.58, range [63.84, 95.19]

Sequence (87 aa):
MKWQDLTDEQLFETGGEQPGSQRSYERELEIRRRSYVLEKRVAEAQIEAANSQQLAANATVRTASWTMYSALAVAVSVVVAVVGLLM

Secondary structure (DSSP, 8-state):
--GGGS-HHHHHH---SPTTSHHHHHHHHHHHHHHHHHHHHHHHHHHHHHHHHHHHHHHHHHHHHHHHHHHHHHHHHHHHHHHHHH-

Foldseek 3Di:
DDLVVDDPVRLVPPPPDDPPDPVVVNSVVVVVVVVVVVVVVVVVVVVVVVVVVVVVVVVVVVVVVVVVVVVVVVVVVVVVVVVVVVD